Protein AF-A0A0G0WUF1-F1 (afdb_monomer_lite)

Structure (mmCIF, N/CA/C/O backbone):
data_AF-A0A0G0WUF1-F1
#
_entry.id   AF-A0A0G0WUF1-F1
#
loop_
_atom_site.group_PDB
_atom_site.id
_atom_site.type_symbol
_atom_site.label_atom_id
_atom_site.label_alt_id
_atom_site.label_comp_id
_atom_site.label_asym_id
_atom_site.label_entity_id
_atom_site.label_seq_id
_atom_site.pdbx_PDB_ins_code
_atom_site.Cartn_x
_atom_site.Cartn_y
_atom_site.Cartn_z
_atom_site.occupancy
_atom_site.B_iso_or_equiv
_atom_site.auth_seq_id
_atom_site.auth_comp_id
_atom_site.auth_asym_id
_atom_site.auth_atom_id
_atom_site.pdbx_PDB_model_num
ATOM 1 N N . MET A 1 1 ? 27.846 25.240 -10.742 1.00 52.69 1 MET A N 1
ATOM 2 C CA . MET A 1 1 ? 27.500 23.969 -10.067 1.00 52.69 1 MET A CA 1
ATOM 3 C C . MET A 1 1 ? 26.987 24.187 -8.635 1.00 52.69 1 MET A C 1
ATOM 5 O O . MET A 1 1 ? 26.148 23.406 -8.226 1.00 52.69 1 MET A O 1
ATOM 9 N N . GLU A 1 2 ? 27.349 25.268 -7.922 1.00 64.12 2 GLU A N 1
ATOM 10 C CA . GLU A 1 2 ? 26.807 25.575 -6.571 1.00 64.12 2 GLU A CA 1
ATOM 11 C C . GLU A 1 2 ? 25.323 26.032 -6.559 1.00 64.12 2 GLU A C 1
ATOM 13 O O . GLU A 1 2 ? 24.550 25.656 -5.683 1.00 64.12 2 GLU A O 1
ATOM 18 N N . TYR A 1 3 ? 24.881 26.794 -7.573 1.00 59.00 3 TYR A N 1
ATOM 19 C CA . TYR A 1 3 ? 23.532 27.395 -7.611 1.00 59.00 3 TYR A CA 1
ATOM 20 C C . TYR A 1 3 ? 22.374 26.385 -7.738 1.00 59.00 3 TYR A C 1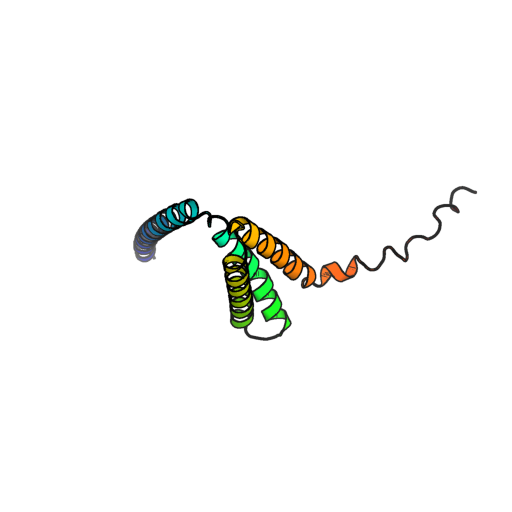
ATOM 22 O O . TYR A 1 3 ? 21.286 26.643 -7.230 1.00 59.00 3 TYR A O 1
ATOM 30 N N . LEU A 1 4 ? 22.585 25.223 -8.373 1.00 62.00 4 LEU A N 1
ATOM 31 C CA . LEU A 1 4 ? 21.535 24.197 -8.498 1.00 62.00 4 LEU A CA 1
ATOM 32 C C . LEU A 1 4 ? 21.308 23.422 -7.187 1.00 62.00 4 LEU A C 1
ATOM 34 O O . LEU A 1 4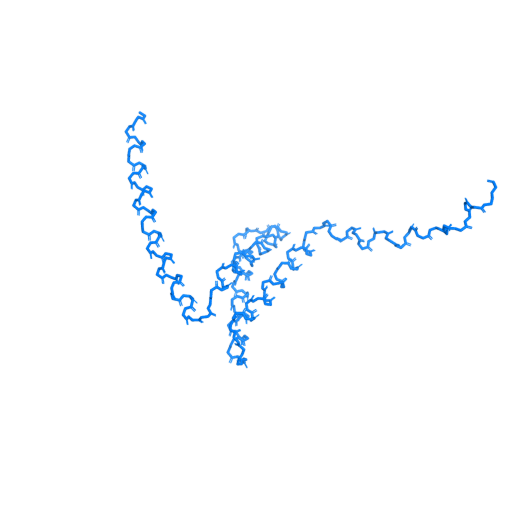 ? 20.199 22.943 -6.940 1.00 62.00 4 LEU A O 1
ATOM 38 N N . SER A 1 5 ? 22.327 23.332 -6.324 1.00 63.44 5 SER A N 1
ATOM 39 C CA . SER A 1 5 ? 22.229 22.648 -5.027 1.00 63.44 5 SER A CA 1
ATOM 40 C C . SER A 1 5 ? 21.363 23.439 -4.038 1.00 63.44 5 SER A C 1
ATOM 42 O O . SER A 1 5 ? 20.485 22.875 -3.383 1.00 63.44 5 SER A O 1
ATOM 44 N N . GLN A 1 6 ? 21.511 24.771 -4.011 1.00 67.56 6 GLN A N 1
ATOM 45 C CA . GLN A 1 6 ? 20.740 25.638 -3.114 1.00 67.56 6 GLN A CA 1
ATOM 46 C C . GLN A 1 6 ? 19.232 25.629 -3.433 1.00 67.56 6 GLN A C 1
ATOM 48 O O . GLN A 1 6 ? 18.412 25.560 -2.516 1.00 67.56 6 GLN A O 1
ATOM 53 N N . SER A 1 7 ? 18.847 25.617 -4.718 1.00 73.38 7 SER A N 1
ATOM 54 C CA . SER A 1 7 ? 17.436 25.478 -5.121 1.00 73.38 7 SER A CA 1
ATOM 55 C C . SER A 1 7 ? 16.869 24.088 -4.811 1.00 73.38 7 SER A C 1
ATOM 57 O O . SER A 1 7 ? 15.729 23.980 -4.360 1.00 73.38 7 SER A O 1
ATOM 59 N N . SER A 1 8 ? 17.662 23.027 -4.997 1.00 80.06 8 SER A N 1
ATOM 60 C CA . SER A 1 8 ? 17.234 21.644 -4.730 1.00 80.06 8 SER A CA 1
ATOM 61 C C . SER A 1 8 ? 17.000 21.381 -3.240 1.00 80.06 8 SER A C 1
ATOM 63 O O . SER A 1 8 ? 16.074 20.650 -2.881 1.00 80.06 8 SER A O 1
ATOM 65 N N . PHE A 1 9 ? 17.792 22.011 -2.366 1.00 84.06 9 PHE A N 1
ATOM 66 C CA . PHE A 1 9 ? 17.621 21.911 -0.918 1.00 84.06 9 PHE A CA 1
ATOM 67 C C . PHE A 1 9 ? 16.297 22.531 -0.456 1.00 84.06 9 PHE A C 1
ATOM 69 O O . PHE A 1 9 ? 15.528 21.877 0.245 1.00 84.06 9 PHE A O 1
ATOM 76 N N . ILE A 1 10 ? 15.982 23.752 -0.909 1.00 87.12 10 ILE A N 1
ATOM 77 C CA . ILE A 1 10 ? 14.723 24.435 -0.565 1.00 87.12 10 ILE A CA 1
ATOM 78 C C . ILE A 1 10 ? 13.518 23.650 -1.101 1.00 87.12 10 ILE A C 1
ATOM 80 O O . ILE A 1 10 ? 12.551 23.446 -0.370 1.00 87.12 10 ILE A O 1
ATOM 84 N N . LEU A 1 11 ? 13.586 23.157 -2.343 1.00 88.31 11 LEU A N 1
ATOM 85 C CA . LEU A 1 11 ? 12.525 22.334 -2.931 1.00 88.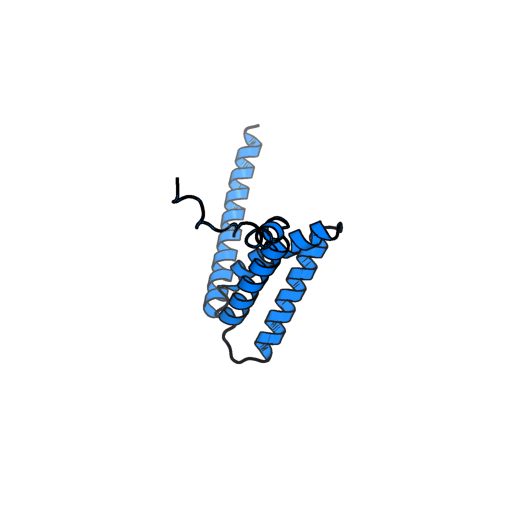31 11 LEU A CA 1
ATOM 86 C C . LEU A 1 11 ? 12.301 21.040 -2.141 1.00 88.31 11 LEU A C 1
ATOM 88 O O . LEU A 1 11 ? 11.160 20.712 -1.834 1.00 88.31 11 LEU A O 1
ATOM 92 N N . SER A 1 12 ? 13.369 20.338 -1.757 1.00 90.94 12 SER A N 1
ATOM 93 C CA . SER A 1 12 ? 13.264 19.109 -0.956 1.00 90.94 12 SER A CA 1
ATOM 94 C C . SER A 1 12 ? 12.653 19.376 0.419 1.00 90.94 12 SER A C 1
ATOM 96 O O . SER A 1 12 ? 11.848 18.582 0.901 1.00 90.94 12 SER A O 1
ATOM 98 N N . LEU A 1 13 ? 12.989 20.515 1.030 1.00 91.69 13 LEU A N 1
ATOM 99 C CA . LEU A 1 13 ? 12.462 20.926 2.330 1.00 91.69 13 LEU A CA 1
ATOM 100 C C . LEU A 1 13 ? 10.969 21.271 2.241 1.00 91.69 13 LEU A C 1
ATOM 102 O O . LEU A 1 13 ? 10.187 20.815 3.071 1.00 91.69 13 LEU A O 1
ATOM 106 N N . VAL A 1 14 ? 10.556 21.991 1.192 1.00 94.31 14 VAL A N 1
ATOM 107 C CA . VAL A 1 14 ? 9.145 22.299 0.903 1.00 94.31 14 VAL A CA 1
ATOM 108 C C . VAL A 1 14 ? 8.350 21.022 0.617 1.00 94.31 14 VAL A C 1
ATOM 110 O O . VAL A 1 14 ? 7.294 20.818 1.215 1.00 94.31 14 VAL A O 1
ATOM 113 N N . VAL A 1 15 ? 8.868 20.131 -0.234 1.00 95.62 15 VAL A N 1
ATOM 114 C CA . VAL A 1 15 ? 8.231 18.842 -0.551 1.00 95.62 15 VAL A CA 1
ATOM 115 C C . VAL A 1 15 ? 8.120 17.966 0.694 1.00 95.62 15 VAL A C 1
ATOM 117 O O . VAL A 1 15 ? 7.055 17.411 0.938 1.00 95.62 15 VAL A O 1
ATOM 120 N N . GLY A 1 16 ? 9.163 17.881 1.522 1.00 94.94 16 GLY A N 1
ATOM 121 C CA . GLY A 1 16 ? 9.121 17.138 2.782 1.00 94.94 16 GLY A CA 1
ATOM 122 C C . GLY A 1 16 ? 8.059 17.670 3.746 1.00 94.94 16 GLY A C 1
ATOM 123 O O . GLY A 1 16 ? 7.341 16.884 4.361 1.00 94.94 16 GLY A O 1
ATOM 124 N N . LEU A 1 17 ? 7.896 18.994 3.826 1.00 95.94 17 LEU A N 1
ATOM 125 C CA . LEU A 1 17 ? 6.872 19.634 4.657 1.00 95.94 17 LEU A CA 1
ATOM 126 C C . LEU A 1 17 ? 5.453 19.346 4.140 1.00 95.94 17 LEU A C 1
ATOM 128 O O . LEU A 1 17 ? 4.572 18.991 4.922 1.00 95.94 17 LEU A O 1
ATOM 132 N N . LEU A 1 18 ? 5.246 19.435 2.823 1.00 96.31 18 LEU A N 1
ATOM 133 C CA . LEU A 1 18 ? 3.976 19.114 2.158 1.00 96.31 18 LEU A CA 1
ATOM 134 C C . LEU A 1 18 ? 3.606 17.632 2.303 1.00 96.31 18 LEU A C 1
ATOM 136 O O . LEU A 1 18 ? 2.477 17.309 2.673 1.00 96.31 18 LEU A O 1
ATOM 140 N N . VAL A 1 19 ? 4.556 16.730 2.045 1.00 95.94 19 VAL A N 1
ATOM 141 C CA . VAL A 1 19 ? 4.362 15.278 2.168 1.00 95.94 19 VAL A CA 1
ATOM 142 C C . VAL A 1 19 ? 4.140 14.892 3.626 1.00 95.94 19 VAL A C 1
ATOM 144 O O . VAL A 1 19 ? 3.239 14.109 3.903 1.00 95.94 19 VAL A O 1
ATOM 147 N N . GLY A 1 20 ? 4.897 15.464 4.565 1.00 96.12 20 GLY A N 1
ATOM 148 C CA . GLY A 1 20 ? 4.717 15.230 5.998 1.00 96.12 20 GLY A CA 1
ATOM 149 C C . GLY A 1 20 ? 3.345 15.688 6.496 1.00 96.12 20 GLY A C 1
ATOM 150 O O . GLY A 1 20 ? 2.667 14.938 7.199 1.00 96.12 20 GLY A O 1
ATOM 151 N N . ALA A 1 21 ? 2.891 16.873 6.076 1.00 96.38 21 ALA A N 1
ATOM 152 C CA . ALA A 1 21 ? 1.551 17.365 6.389 1.00 9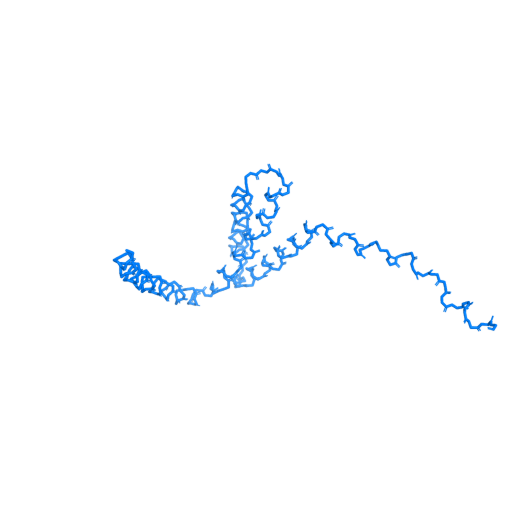6.38 21 ALA A CA 1
ATOM 153 C C . ALA A 1 21 ? 0.457 16.446 5.815 1.00 96.38 21 ALA A C 1
ATOM 155 O O . ALA A 1 21 ? -0.474 16.075 6.531 1.00 96.38 21 ALA A O 1
ATOM 156 N N . ALA A 1 22 ? 0.591 16.022 4.554 1.00 95.69 22 ALA A N 1
ATOM 157 C CA . ALA A 1 22 ? -0.351 15.103 3.918 1.00 95.69 22 ALA A CA 1
ATOM 158 C C . ALA A 1 22 ? -0.364 13.719 4.593 1.00 95.69 22 ALA A C 1
ATOM 160 O O . ALA A 1 22 ? -1.434 13.187 4.888 1.00 95.69 22 ALA A O 1
ATOM 161 N N . ALA A 1 23 ? 0.810 13.155 4.884 1.00 91.81 23 ALA A N 1
ATOM 162 C CA . ALA A 1 23 ? 0.959 11.853 5.525 1.00 91.81 23 ALA A CA 1
ATOM 163 C C . ALA A 1 23 ? 0.418 11.855 6.961 1.00 91.81 23 ALA A C 1
ATOM 165 O O . ALA A 1 23 ? -0.264 10.910 7.351 1.00 91.81 23 ALA A O 1
ATOM 166 N N . GLY A 1 24 ? 0.654 12.921 7.731 1.00 93.69 24 GLY A N 1
ATOM 167 C CA . GLY A 1 24 ? 0.092 13.069 9.075 1.00 93.69 24 GLY A CA 1
ATOM 168 C C . GLY A 1 24 ? -1.436 13.160 9.065 1.00 93.69 24 GLY A C 1
ATOM 169 O O . GLY A 1 24 ? -2.105 12.519 9.879 1.00 93.69 24 GLY A O 1
ATOM 170 N N . LEU A 1 25 ? -2.002 13.904 8.109 1.00 94.19 25 LEU A N 1
ATOM 171 C CA . LEU A 1 25 ? -3.449 14.085 7.990 1.00 94.19 25 LEU A CA 1
ATOM 172 C C . LEU A 1 25 ? -4.150 12.800 7.525 1.00 94.19 25 LEU A C 1
ATOM 174 O O . LEU A 1 25 ? -5.145 12.391 8.127 1.00 94.19 25 LEU A O 1
ATOM 178 N N . LEU A 1 26 ? -3.591 12.118 6.519 1.00 89.19 26 LEU A N 1
ATOM 179 C CA . LEU A 1 26 ? -4.063 10.806 6.067 1.00 89.19 26 LEU A CA 1
ATOM 180 C C . LEU A 1 26 ? -3.901 9.740 7.156 1.00 89.19 26 LEU A C 1
ATOM 182 O O . LEU A 1 26 ? -4.842 8.993 7.412 1.00 89.19 26 LEU A O 1
ATOM 186 N N . GLY A 1 27 ? -2.756 9.702 7.841 1.00 88.06 27 GLY A N 1
ATOM 187 C CA . GLY A 1 27 ? -2.481 8.751 8.917 1.00 88.06 27 GLY A CA 1
ATOM 188 C C . GLY A 1 27 ? -3.472 8.878 10.074 1.00 88.06 27 GLY A C 1
ATOM 189 O O . GLY A 1 27 ? -4.060 7.880 10.490 1.00 88.06 27 GLY A O 1
ATOM 190 N N . SER A 1 28 ? -3.741 10.103 10.535 1.00 91.19 28 SER A N 1
ATOM 191 C CA . SER A 1 28 ? -4.743 10.365 11.580 1.00 91.19 28 SER A CA 1
ATOM 192 C C . SER A 1 28 ? -6.143 9.878 11.171 1.00 91.19 28 SER A C 1
ATOM 194 O O . SER A 1 28 ? -6.823 9.185 11.934 1.00 91.19 28 SER A O 1
ATOM 196 N N . PHE A 1 29 ? -6.547 10.141 9.923 1.00 87.06 29 PHE A N 1
ATOM 197 C CA . PHE A 1 29 ? -7.816 9.651 9.374 1.00 87.06 29 PHE A CA 1
ATOM 198 C C . PHE A 1 29 ? -7.879 8.119 9.278 1.00 87.06 29 PHE A C 1
ATOM 200 O O . PHE A 1 29 ? -8.912 7.516 9.586 1.00 87.06 29 PHE A O 1
ATOM 207 N N . MET A 1 30 ? -6.786 7.479 8.855 1.00 85.25 30 MET A N 1
ATOM 208 C CA . MET A 1 30 ? -6.702 6.023 8.705 1.00 85.25 30 MET A CA 1
ATOM 209 C C . MET A 1 30 ? -6.788 5.297 10.049 1.00 85.2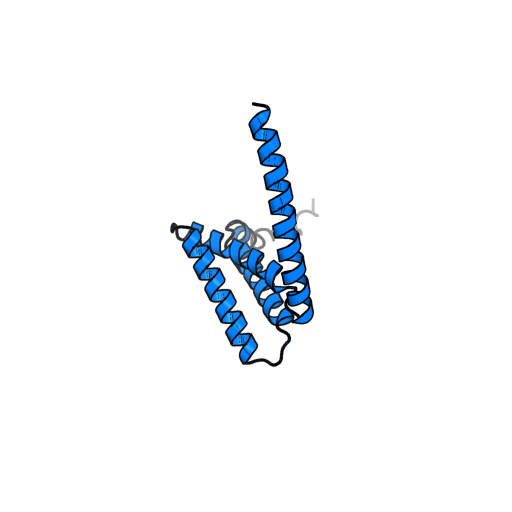5 30 MET A C 1
ATOM 211 O O . MET A 1 30 ? -7.456 4.262 10.132 1.00 85.25 30 MET A O 1
ATOM 215 N N . VAL A 1 31 ? -6.176 5.842 11.104 1.00 86.50 31 VAL A N 1
ATOM 216 C CA . VAL A 1 31 ? -6.277 5.293 12.467 1.00 86.50 31 VAL A CA 1
ATOM 217 C C . VAL A 1 31 ? -7.716 5.383 12.976 1.00 86.50 31 VAL A C 1
ATOM 219 O O . VAL A 1 31 ? -8.256 4.395 13.475 1.00 86.50 31 VAL A O 1
ATOM 222 N N . LEU A 1 32 ? -8.378 6.529 12.784 1.00 83.50 32 LEU A N 1
ATOM 223 C CA . LEU A 1 32 ? -9.741 6.745 13.277 1.00 83.50 32 LEU A CA 1
ATOM 224 C C . LEU A 1 32 ? -10.765 5.799 12.628 1.00 83.50 32 LEU A C 1
ATOM 226 O O . LEU A 1 32 ? -11.716 5.363 13.276 1.00 83.50 32 LEU A O 1
ATOM 230 N N . LYS A 1 33 ? -10.556 5.443 11.355 1.00 77.19 33 LYS A N 1
ATOM 231 C CA . LYS A 1 33 ? -11.415 4.510 10.614 1.00 77.19 33 LYS A CA 1
ATOM 232 C C . LYS A 1 33 ? -11.037 3.029 10.751 1.00 77.19 33 LYS A C 1
ATOM 234 O O . LYS A 1 33 ? -11.661 2.219 10.068 1.00 77.19 33 LYS A O 1
ATOM 239 N N . ARG A 1 34 ? -10.063 2.657 11.598 1.00 79.12 34 ARG A N 1
ATOM 240 C CA . ARG A 1 34 ? -9.541 1.272 11.673 1.00 79.12 34 ARG A CA 1
ATOM 241 C C . ARG A 1 34 ? -9.117 0.751 10.289 1.00 79.12 34 ARG A C 1
ATOM 243 O O . ARG A 1 34 ? -9.527 -0.314 9.838 1.00 79.12 34 ARG A O 1
ATOM 250 N N . MET A 1 35 ? -8.375 1.574 9.548 1.00 80.50 35 MET A N 1
ATOM 251 C CA . MET A 1 35 ? -7.835 1.255 8.217 1.00 80.50 35 MET A CA 1
ATOM 252 C C . MET A 1 35 ? -6.315 1.440 8.156 1.00 80.50 35 MET A C 1
ATOM 254 O O . MET A 1 35 ? -5.740 1.525 7.072 1.00 80.50 35 MET A O 1
ATOM 258 N N . SER A 1 36 ? -5.643 1.470 9.310 1.00 82.69 36 SER A N 1
ATOM 259 C CA . SER A 1 36 ? -4.190 1.669 9.396 1.00 82.69 36 SER A CA 1
ATOM 260 C C . SER A 1 36 ? -3.392 0.619 8.610 1.00 82.69 36 SER A C 1
ATOM 262 O O . SER A 1 36 ? -2.313 0.919 8.113 1.00 82.69 36 SER A O 1
ATOM 264 N N . LEU A 1 37 ? -3.930 -0.597 8.472 1.00 82.19 37 LEU A N 1
ATOM 265 C CA . LEU A 1 37 ? -3.263 -1.742 7.840 1.00 82.19 37 LEU A CA 1
ATOM 266 C C . LEU A 1 37 ? -3.382 -1.764 6.304 1.00 82.19 37 LEU A C 1
ATOM 268 O O . LEU A 1 37 ? -2.694 -2.529 5.636 1.00 82.19 37 LEU A O 1
ATOM 272 N N . VAL A 1 38 ? -4.247 -0.921 5.728 1.00 84.06 38 VAL A N 1
ATOM 273 C CA . VAL A 1 38 ? -4.523 -0.901 4.281 1.00 84.06 38 VAL A CA 1
ATOM 274 C C . VAL A 1 38 ? -3.312 -0.419 3.482 1.00 84.06 38 VAL A C 1
ATOM 276 O O . VAL A 1 38 ? -3.019 -0.978 2.430 1.00 84.06 38 VAL A O 1
ATOM 279 N N . GLY A 1 39 ? -2.591 0.592 3.979 1.00 84.56 39 GLY A N 1
ATOM 280 C CA . GLY A 1 39 ? -1.426 1.151 3.280 1.00 84.56 39 GLY A CA 1
ATOM 281 C C . GLY A 1 39 ? -0.274 0.151 3.139 1.00 84.56 39 GLY A C 1
ATOM 282 O O . GLY A 1 39 ? 0.325 0.041 2.069 1.00 84.56 39 GLY A O 1
ATOM 283 N N . ASP A 1 40 ? -0.019 -0.623 4.194 1.00 86.50 40 ASP A N 1
ATOM 284 C CA . ASP A 1 40 ? 0.979 -1.695 4.190 1.00 86.50 40 ASP A CA 1
ATOM 285 C C . ASP A 1 40 ? 0.558 -2.827 3.240 1.00 86.50 40 ASP A C 1
ATOM 287 O O . ASP A 1 40 ? 1.289 -3.197 2.316 1.00 86.50 40 ASP A O 1
ATOM 291 N N . ALA A 1 41 ? -0.694 -3.279 3.363 1.00 87.75 41 ALA A N 1
ATOM 292 C CA . ALA A 1 41 ? -1.215 -4.364 2.547 1.00 87.75 41 ALA A CA 1
ATOM 293 C C . ALA A 1 41 ? -1.195 -4.061 1.042 1.00 87.75 41 ALA A C 1
ATOM 295 O O . ALA A 1 41 ? -0.803 -4.920 0.254 1.00 87.75 41 ALA A O 1
ATOM 296 N N . LEU A 1 42 ? -1.561 -2.845 0.623 1.00 87.62 42 LEU A N 1
ATOM 297 C CA . LEU A 1 42 ? -1.565 -2.460 -0.794 1.00 87.62 42 LEU A CA 1
ATOM 298 C C . LEU A 1 42 ? -0.176 -2.565 -1.438 1.00 87.62 42 LEU A C 1
ATOM 300 O O . LEU A 1 42 ? -0.065 -3.019 -2.577 1.00 87.62 42 LEU A O 1
ATOM 304 N N . THR A 1 43 ? 0.881 -2.208 -0.707 1.00 89.75 43 THR A N 1
ATOM 305 C CA . THR A 1 43 ? 2.263 -2.291 -1.209 1.00 89.75 43 THR A CA 1
ATOM 306 C C . THR A 1 43 ? 2.664 -3.746 -1.461 1.00 89.75 43 THR A C 1
ATOM 308 O O . THR A 1 43 ? 3.198 -4.082 -2.521 1.00 89.75 43 THR A O 1
ATOM 311 N N . HIS A 1 44 ? 2.324 -4.640 -0.533 1.00 89.25 44 HIS A N 1
ATOM 312 C CA . HIS A 1 44 ? 2.584 -6.076 -0.654 1.00 89.25 44 HIS A CA 1
ATOM 313 C C . HIS A 1 44 ? 1.656 -6.804 -1.631 1.00 89.25 44 HIS A C 1
ATOM 315 O O . HIS A 1 44 ? 1.965 -7.914 -2.058 1.00 89.25 44 HIS A O 1
ATOM 321 N N . VAL A 1 45 ? 0.536 -6.192 -2.007 1.00 88.50 45 VAL A N 1
ATOM 322 C CA . VAL A 1 45 ? -0.335 -6.659 -3.092 1.00 88.50 45 VAL A CA 1
ATOM 323 C C . VAL A 1 45 ? 0.183 -6.222 -4.459 1.00 88.50 45 VAL A C 1
ATOM 325 O O . VAL A 1 45 ? 0.111 -6.987 -5.420 1.00 88.50 45 VAL A O 1
ATOM 328 N N . ALA A 1 46 ? 0.790 -5.041 -4.556 1.00 89.12 46 ALA A N 1
ATOM 329 C CA . ALA A 1 46 ? 1.363 -4.552 -5.806 1.00 89.12 46 ALA A CA 1
ATOM 330 C C . ALA A 1 46 ? 2.569 -5.389 -6.279 1.00 89.12 46 ALA A C 1
ATOM 332 O O . ALA A 1 46 ? 2.661 -5.712 -7.463 1.00 89.12 46 ALA A O 1
ATOM 333 N N . LEU A 1 47 ? 3.472 -5.770 -5.366 1.00 88.06 47 LEU A N 1
ATOM 334 C CA . LEU A 1 47 ? 4.693 -6.537 -5.672 1.00 88.06 47 LEU A CA 1
ATOM 335 C C . LEU A 1 47 ? 4.438 -7.862 -6.430 1.00 88.06 47 LEU A C 1
ATOM 337 O O . LEU A 1 47 ? 5.014 -8.046 -7.506 1.00 88.06 47 LEU A O 1
ATOM 341 N N . PRO A 1 48 ? 3.571 -8.777 -5.952 1.00 85.75 48 PRO A N 1
ATOM 342 C CA . PRO A 1 48 ? 3.251 -10.000 -6.683 1.00 85.75 48 PRO A CA 1
ATOM 343 C C . PRO A 1 48 ? 2.477 -9.728 -7.972 1.00 85.75 48 PRO A C 1
ATOM 345 O O . PRO A 1 48 ? 2.646 -10.475 -8.931 1.00 85.75 48 PRO A O 1
ATOM 348 N N . GLY A 1 49 ? 1.693 -8.647 -8.043 1.00 86.31 49 GLY A N 1
ATOM 349 C CA . GLY A 1 49 ? 1.028 -8.216 -9.276 1.00 86.31 49 GLY A CA 1
ATOM 350 C C . GLY A 1 49 ? 2.013 -7.812 -10.378 1.00 86.31 49 GLY A C 1
ATOM 351 O O . GLY A 1 49 ? 1.846 -8.198 -11.536 1.00 86.31 49 GLY A O 1
ATOM 352 N N . VAL A 1 50 ? 3.083 -7.092 -10.020 1.00 87.44 50 VAL A N 1
ATOM 353 C CA . VAL A 1 50 ? 4.189 -6.778 -10.943 1.00 87.44 50 VAL A CA 1
ATOM 354 C C . VAL A 1 50 ? 4.893 -8.062 -11.389 1.00 87.44 50 VAL A C 1
ATOM 356 O O . VAL A 1 50 ? 5.145 -8.227 -12.582 1.00 87.44 50 VAL A O 1
ATOM 359 N N . ALA A 1 51 ? 5.168 -8.986 -10.461 1.00 84.62 51 ALA A N 1
ATOM 360 C CA . ALA A 1 51 ? 5.800 -10.272 -10.770 1.00 84.62 51 ALA A CA 1
ATOM 361 C C . ALA A 1 51 ? 4.950 -11.119 -11.738 1.00 84.62 51 ALA A C 1
ATOM 363 O O . ALA A 1 51 ? 5.474 -11.664 -12.709 1.00 84.62 51 ALA A O 1
ATOM 364 N N . LEU A 1 52 ? 3.630 -11.153 -11.530 1.00 82.25 52 LEU A N 1
ATOM 365 C CA . LEU A 1 52 ? 2.656 -11.746 -12.451 1.00 82.25 52 LEU A CA 1
ATOM 366 C C . LEU A 1 52 ? 2.718 -11.088 -13.835 1.00 82.25 52 LEU A C 1
ATOM 368 O O . LEU A 1 52 ? 2.797 -11.786 -14.843 1.00 82.25 52 LEU A O 1
ATOM 372 N N . GLY A 1 53 ? 2.733 -9.753 -13.893 1.00 83.06 53 GLY A N 1
ATOM 373 C CA . GLY A 1 53 ? 2.854 -9.010 -15.151 1.00 83.06 53 GLY A CA 1
ATOM 374 C C . GLY A 1 53 ? 4.132 -9.347 -15.924 1.00 83.06 53 GLY A C 1
ATOM 375 O O . GLY A 1 53 ? 4.088 -9.520 -17.142 1.00 83.06 53 GLY A O 1
ATOM 376 N N . PHE A 1 54 ? 5.245 -9.517 -15.208 1.00 81.12 54 PHE A N 1
ATOM 377 C CA . PHE A 1 54 ? 6.527 -9.915 -15.788 1.00 81.12 54 PHE A CA 1
ATOM 378 C C . PHE A 1 54 ? 6.473 -11.327 -16.395 1.00 81.12 54 PHE A C 1
ATOM 380 O O . PHE A 1 54 ? 6.995 -11.554 -17.486 1.00 81.12 54 PHE A O 1
ATOM 387 N N . LEU A 1 55 ? 5.788 -12.263 -15.728 1.00 74.25 55 LEU A N 1
ATOM 388 C CA . LEU A 1 55 ? 5.649 -13.654 -16.174 1.00 74.25 55 LEU A CA 1
ATOM 389 C C . LEU A 1 55 ? 4.818 -13.787 -17.461 1.00 74.25 55 LEU A C 1
ATOM 391 O O . LEU A 1 55 ? 5.128 -14.610 -18.319 1.00 74.25 55 LEU A O 1
ATOM 395 N N . PHE A 1 56 ? 3.789 -12.950 -17.619 1.00 76.38 56 PHE A N 1
ATOM 396 C CA . PHE A 1 56 ? 2.925 -12.928 -18.805 1.00 76.38 56 PHE A CA 1
ATOM 397 C C . PHE A 1 56 ? 3.539 -12.197 -20.017 1.00 76.38 56 PHE A C 1
ATOM 399 O O . PHE A 1 56 ? 2.883 -12.092 -21.052 1.00 76.38 56 PHE A O 1
ATOM 406 N N . ASN A 1 57 ? 4.787 -11.712 -19.917 1.00 69.81 57 ASN A N 1
ATOM 407 C CA . ASN A 1 57 ? 5.489 -10.973 -20.978 1.00 69.81 57 ASN A CA 1
ATOM 408 C C . ASN A 1 57 ? 4.725 -9.719 -21.464 1.00 69.81 57 ASN A C 1
ATOM 410 O O . ASN A 1 57 ? 4.875 -9.277 -22.602 1.00 69.81 57 ASN A O 1
ATOM 414 N N . PHE A 1 58 ? 3.882 -9.144 -20.600 1.00 73.06 58 PHE A N 1
ATOM 415 C CA . PHE A 1 58 ? 3.110 -7.934 -20.878 1.00 73.06 58 PHE A CA 1
ATOM 416 C C . PHE A 1 58 ? 3.679 -6.747 -20.095 1.00 73.06 58 PHE A C 1
ATOM 418 O O . PHE A 1 58 ? 4.543 -6.904 -19.233 1.00 73.06 58 PHE A O 1
ATOM 425 N N . ASN A 1 59 ? 3.205 -5.532 -20.383 1.00 81.31 59 ASN A N 1
ATOM 426 C CA . ASN A 1 59 ? 3.687 -4.343 -19.687 1.00 81.31 59 ASN A CA 1
ATOM 427 C C . ASN A 1 59 ? 3.392 -4.465 -18.169 1.00 81.31 59 ASN A C 1
ATOM 429 O O . ASN A 1 59 ? 2.218 -4.568 -17.790 1.00 81.31 59 ASN A O 1
ATOM 433 N N . PRO A 1 60 ? 4.416 -4.455 -17.292 1.00 80.69 60 PRO A N 1
ATOM 434 C CA . PRO A 1 60 ? 4.271 -4.774 -15.868 1.00 80.69 60 PRO A CA 1
ATOM 435 C C . PRO A 1 60 ? 3.331 -3.815 -15.130 1.00 80.69 60 PRO A C 1
ATOM 437 O O . PRO A 1 60 ? 2.717 -4.198 -14.135 1.00 80.69 60 PRO A O 1
ATOM 440 N N . PHE A 1 61 ? 3.147 -2.600 -15.656 1.00 84.38 61 PHE A N 1
ATOM 441 C CA . PHE A 1 61 ? 2.166 -1.644 -15.145 1.00 84.38 61 PHE A CA 1
ATOM 442 C C . PHE A 1 61 ? 0.735 -2.184 -15.187 1.00 84.38 61 PHE A C 1
ATOM 444 O O . PHE A 1 61 ? -0.010 -2.006 -14.226 1.00 84.38 61 PHE A O 1
ATOM 451 N N . PHE A 1 62 ? 0.351 -2.876 -16.264 1.00 85.31 62 PHE A N 1
ATOM 452 C CA . PHE A 1 62 ? -0.990 -3.453 -16.378 1.00 85.31 62 PHE A CA 1
ATOM 453 C C . PHE A 1 62 ? -1.179 -4.647 -15.440 1.00 85.31 62 PHE A C 1
ATOM 455 O O . PHE A 1 62 ? -2.260 -4.801 -14.877 1.00 85.31 62 PHE A O 1
ATOM 462 N N . GLY A 1 63 ? -0.132 -5.451 -15.222 1.00 85.31 63 GLY A N 1
ATOM 463 C CA . GLY A 1 63 ? -0.161 -6.552 -14.253 1.00 85.31 63 GLY A CA 1
ATOM 464 C C . GLY A 1 63 ? -0.343 -6.053 -12.819 1.00 85.31 63 GLY A C 1
ATOM 465 O O . GLY A 1 63 ? -1.232 -6.518 -12.106 1.00 85.31 63 GLY A O 1
ATOM 466 N N . ALA A 1 64 ? 0.430 -5.034 -12.433 1.00 86.44 64 ALA A N 1
ATOM 467 C CA . ALA A 1 64 ? 0.309 -4.389 -11.130 1.00 86.44 64 ALA A CA 1
ATOM 468 C C . ALA A 1 64 ? -1.081 -3.779 -10.928 1.00 86.44 64 ALA A C 1
ATOM 470 O O . ALA A 1 64 ? -1.744 -4.061 -9.932 1.00 86.44 64 ALA A O 1
ATOM 471 N N . PHE A 1 65 ? -1.546 -2.983 -11.895 1.00 88.44 65 PHE A N 1
ATOM 472 C CA . PHE A 1 65 ? -2.836 -2.307 -11.813 1.00 88.44 65 PHE A CA 1
ATOM 473 C C . PHE A 1 65 ? -4.006 -3.296 -11.774 1.00 88.44 65 PHE A C 1
ATOM 475 O O . PHE A 1 65 ? -4.907 -3.146 -10.951 1.00 88.44 65 PHE A O 1
ATOM 482 N N . GLY A 1 66 ? -3.975 -4.332 -12.617 1.00 89.31 66 GLY A N 1
ATOM 483 C CA . GLY A 1 66 ? -5.011 -5.361 -12.662 1.00 89.31 66 GLY A CA 1
ATOM 484 C C . GLY A 1 66 ? -5.114 -6.138 -11.352 1.00 89.31 66 GLY A C 1
ATOM 485 O O . GLY A 1 66 ? -6.210 -6.284 -10.812 1.00 89.31 66 GLY A O 1
ATOM 486 N N . PHE A 1 67 ? -3.982 -6.580 -10.800 1.00 88.31 67 PHE A N 1
ATOM 487 C CA . PHE A 1 67 ? -3.966 -7.319 -9.537 1.00 88.31 67 PHE A CA 1
ATOM 488 C C . PHE A 1 67 ? -4.399 -6.442 -8.353 1.00 88.31 67 PHE A C 1
ATOM 490 O O . PHE A 1 67 ? -5.196 -6.876 -7.520 1.00 88.31 67 PHE A O 1
ATOM 497 N N . LEU A 1 68 ? -3.948 -5.182 -8.317 1.00 88.62 68 LEU A N 1
ATOM 498 C CA . LEU A 1 68 ? -4.341 -4.215 -7.291 1.00 88.62 68 LEU A CA 1
ATOM 499 C C . LEU A 1 68 ? -5.850 -3.927 -7.337 1.00 88.62 68 LEU A C 1
ATOM 501 O O . LEU A 1 68 ? -6.520 -3.973 -6.307 1.00 88.62 68 LEU A O 1
ATOM 505 N N . ALA A 1 69 ? -6.400 -3.678 -8.529 1.00 90.88 69 ALA A N 1
ATOM 506 C CA . ALA A 1 69 ? -7.826 -3.422 -8.717 1.00 90.88 69 ALA A CA 1
ATOM 507 C C . ALA A 1 69 ? -8.677 -4.624 -8.285 1.00 90.88 69 ALA A C 1
ATOM 509 O O . ALA A 1 69 ? -9.693 -4.455 -7.609 1.00 90.88 69 ALA A O 1
ATOM 510 N N . LEU A 1 70 ? -8.240 -5.838 -8.625 1.00 90.19 70 LEU A N 1
ATOM 511 C CA . LEU A 1 70 ? -8.928 -7.075 -8.265 1.00 90.19 70 LEU A CA 1
ATOM 512 C C . LEU A 1 70 ? -8.915 -7.297 -6.745 1.00 90.19 70 LEU A C 1
ATOM 514 O O . LEU A 1 70 ? -9.955 -7.610 -6.165 1.00 90.19 70 LEU A O 1
ATOM 518 N N . ALA A 1 71 ? -7.781 -7.053 -6.083 1.00 87.50 71 ALA A N 1
ATOM 519 C CA . ALA A 1 71 ? -7.672 -7.139 -4.629 1.00 87.50 71 ALA A CA 1
ATOM 520 C C . ALA A 1 71 ? -8.556 -6.106 -3.911 1.00 87.50 71 ALA A C 1
ATOM 522 O O . ALA A 1 71 ? -9.277 -6.459 -2.978 1.00 87.50 71 ALA A O 1
ATOM 523 N N . VAL A 1 72 ? -8.562 -4.847 -4.365 1.00 88.19 72 VAL A N 1
ATOM 524 C CA . VAL A 1 72 ? -9.410 -3.790 -3.787 1.00 88.19 72 VAL A CA 1
ATOM 525 C C . VAL A 1 72 ? -10.895 -4.108 -3.969 1.00 88.19 72 VAL A C 1
ATOM 527 O O . VAL A 1 72 ? -11.664 -3.985 -3.016 1.00 88.19 72 VAL A O 1
ATOM 530 N N . LEU A 1 73 ? -11.302 -4.568 -5.157 1.00 89.50 73 LEU A N 1
ATOM 531 C CA . LEU A 1 73 ? -12.680 -4.994 -5.420 1.00 89.50 73 LEU A CA 1
ATOM 532 C C . LEU A 1 73 ? -13.100 -6.158 -4.522 1.00 89.50 73 LEU A C 1
ATOM 534 O O . LEU A 1 73 ? -14.221 -6.167 -4.013 1.00 89.50 73 LEU A O 1
ATOM 538 N N . ALA A 1 74 ? -12.206 -7.125 -4.312 1.00 86.81 74 ALA A N 1
ATOM 539 C CA . ALA A 1 74 ? -12.464 -8.246 -3.426 1.00 86.81 74 ALA A CA 1
ATOM 540 C C . ALA A 1 74 ? -12.628 -7.769 -1.973 1.00 86.81 74 ALA A C 1
ATOM 542 O O . ALA A 1 74 ? -13.641 -8.075 -1.348 1.00 86.81 74 ALA A O 1
ATOM 543 N N . ILE A 1 75 ? -11.715 -6.938 -1.458 1.00 85.56 75 ILE A N 1
ATOM 544 C CA . ILE A 1 75 ? -11.825 -6.363 -0.106 1.00 85.56 75 ILE A CA 1
ATOM 545 C C . ILE A 1 75 ? -13.141 -5.593 0.055 1.00 85.56 75 ILE A C 1
ATOM 547 O O . ILE A 1 75 ? -13.827 -5.769 1.061 1.00 85.56 75 ILE A O 1
ATOM 551 N N . TRP A 1 76 ? -13.524 -4.785 -0.937 1.00 85.75 76 TRP A N 1
ATOM 552 C CA . TRP A 1 76 ? -14.774 -4.026 -0.907 1.00 85.75 76 TRP A CA 1
ATOM 553 C C . TRP A 1 76 ? -16.005 -4.943 -0.852 1.00 85.75 76 TRP A C 1
ATOM 555 O O . TRP A 1 76 ? -16.843 -4.790 0.035 1.00 85.75 76 TRP A O 1
ATOM 565 N N . ARG A 1 77 ? -16.071 -5.965 -1.717 1.00 85.50 77 ARG A N 1
ATOM 566 C CA . ARG A 1 77 ? -17.173 -6.944 -1.727 1.00 85.50 77 ARG A CA 1
ATOM 567 C C . ARG A 1 77 ? -17.289 -7.730 -0.423 1.00 85.50 77 ARG A C 1
ATOM 569 O O . ARG A 1 77 ? -18.402 -7.927 0.062 1.00 85.50 77 ARG A O 1
ATOM 576 N N . ILE A 1 78 ? -16.169 -8.192 0.140 1.00 82.56 78 ILE A N 1
ATOM 577 C CA . ILE A 1 78 ? -16.181 -8.918 1.418 1.00 82.56 78 ILE A CA 1
ATOM 578 C C . ILE A 1 78 ? -16.563 -7.968 2.568 1.00 82.56 78 ILE A C 1
ATOM 580 O O . ILE A 1 78 ? -17.327 -8.358 3.455 1.00 82.56 78 ILE A O 1
ATOM 584 N N . GLY A 1 79 ? -16.093 -6.719 2.531 1.00 78.12 79 GLY A N 1
ATOM 585 C CA . GLY A 1 79 ? -16.392 -5.701 3.538 1.00 78.12 79 GLY A CA 1
ATOM 586 C C . GLY A 1 79 ? -17.870 -5.311 3.617 1.00 78.12 79 GLY A C 1
ATOM 587 O O . GLY A 1 79 ? -18.355 -5.021 4.705 1.00 78.12 79 GLY A O 1
ATOM 588 N N . GLU A 1 80 ? -18.611 -5.349 2.506 1.00 75.38 80 GLU A N 1
ATOM 589 C CA . GLU A 1 80 ? -20.054 -5.061 2.512 1.00 75.38 80 GLU A CA 1
ATOM 590 C C . GLU A 1 80 ? -20.903 -6.219 3.058 1.00 75.38 80 GLU A C 1
ATOM 592 O O . GLU A 1 80 ? -21.941 -5.988 3.678 1.00 75.38 80 GLU A O 1
ATOM 597 N N . THR A 1 81 ? -20.475 -7.470 2.855 1.00 73.88 81 THR A N 1
ATOM 598 C CA . THR A 1 81 ? -21.267 -8.647 3.251 1.00 73.88 81 THR A CA 1
ATOM 599 C C . THR A 1 81 ? -20.981 -9.146 4.670 1.00 73.88 81 THR A C 1
ATOM 601 O O . THR A 1 81 ? -21.792 -9.901 5.210 1.00 73.88 81 THR A O 1
ATOM 604 N N . THR A 1 82 ? -19.856 -8.767 5.290 1.00 67.50 82 THR A N 1
ATOM 605 C CA . THR A 1 82 ? -19.472 -9.244 6.633 1.00 67.50 82 THR A CA 1
ATOM 606 C C . THR A 1 82 ? -19.377 -8.113 7.657 1.00 67.50 82 THR A C 1
ATOM 608 O O . THR A 1 82 ? -18.798 -7.070 7.399 1.00 67.50 82 THR A O 1
ATOM 611 N N . ARG A 1 83 ? -19.879 -8.337 8.884 1.00 72.00 83 ARG A N 1
ATOM 612 C CA . ARG A 1 83 ? -19.712 -7.418 10.038 1.00 72.00 83 ARG A CA 1
ATOM 613 C C . ARG A 1 83 ? -18.292 -7.443 10.641 1.00 72.00 83 ARG A C 1
ATOM 615 O O . ARG A 1 83 ? -18.108 -7.079 11.801 1.00 72.00 83 ARG A O 1
ATOM 622 N N . LEU A 1 84 ? -17.306 -7.945 9.901 1.00 77.00 84 LEU A N 1
ATOM 623 C CA . LEU A 1 84 ? -15.931 -8.090 10.373 1.00 77.00 84 LEU A CA 1
ATOM 624 C C . LEU A 1 84 ? -15.178 -6.760 10.226 1.00 77.00 84 LEU A C 1
ATOM 626 O O . LEU A 1 84 ? -15.455 -6.001 9.297 1.00 77.00 84 LEU A O 1
ATOM 630 N N . PRO A 1 85 ? -14.217 -6.460 11.116 1.00 80.00 85 PRO A N 1
ATOM 631 C CA . PRO A 1 85 ? -13.381 -5.279 10.967 1.00 80.00 85 PRO A CA 1
ATOM 632 C C . PRO A 1 85 ? -12.553 -5.378 9.681 1.00 80.00 85 PRO A C 1
ATOM 634 O O . PRO A 1 85 ? -11.935 -6.407 9.396 1.00 80.00 85 PRO A O 1
ATOM 637 N N . THR A 1 86 ? -12.509 -4.280 8.925 1.00 80.31 86 THR A N 1
ATOM 638 C CA . THR A 1 86 ? -11.788 -4.175 7.647 1.00 80.31 86 THR A CA 1
ATOM 639 C C . THR A 1 86 ? -10.321 -4.596 7.769 1.00 80.31 86 THR A C 1
ATOM 641 O O . THR A 1 86 ? -9.780 -5.213 6.857 1.00 80.31 86 THR A O 1
ATOM 644 N N . GLU A 1 87 ? -9.696 -4.349 8.922 1.00 82.81 87 GLU A N 1
ATOM 645 C CA . GLU A 1 87 ? -8.313 -4.735 9.240 1.00 82.81 87 GLU A CA 1
ATOM 646 C C . GLU A 1 87 ? -8.073 -6.246 9.101 1.00 82.81 87 GLU A C 1
ATOM 648 O O . GLU A 1 87 ? -7.045 -6.659 8.569 1.00 82.81 87 GLU A O 1
ATOM 653 N N . THR A 1 88 ? -9.035 -7.080 9.514 1.00 86.81 88 THR A N 1
ATOM 654 C CA . THR A 1 88 ? -8.918 -8.543 9.416 1.00 86.81 88 THR A CA 1
ATOM 655 C C . THR A 1 88 ? -9.012 -9.012 7.972 1.00 86.81 88 THR A C 1
ATOM 657 O O . THR A 1 88 ? -8.218 -9.847 7.547 1.00 86.81 88 THR A O 1
ATOM 660 N N . ILE A 1 89 ? -9.947 -8.454 7.200 1.00 86.94 89 ILE A N 1
ATOM 661 C CA . ILE A 1 89 ? -10.110 -8.785 5.779 1.00 86.94 89 ILE A CA 1
ATOM 662 C C . ILE A 1 89 ? -8.817 -8.438 5.035 1.00 86.94 89 ILE A C 1
ATOM 664 O O . ILE A 1 89 ? -8.252 -9.275 4.335 1.00 86.94 89 ILE A O 1
ATOM 668 N N . VAL A 1 90 ? -8.303 -7.229 5.256 1.00 87.69 90 VAL A N 1
ATOM 669 C CA . VAL A 1 90 ? -7.056 -6.739 4.658 1.00 87.69 90 VAL A CA 1
ATOM 670 C C . VAL A 1 90 ? -5.864 -7.625 5.040 1.00 87.69 90 VAL A C 1
ATOM 672 O O . VAL A 1 90 ? -5.074 -7.978 4.166 1.00 87.69 90 VAL A O 1
ATOM 675 N N . GLY A 1 91 ? -5.762 -8.055 6.302 1.00 88.38 91 GLY A N 1
ATOM 676 C CA . GLY A 1 91 ? -4.711 -8.972 6.759 1.00 88.38 91 GLY A CA 1
ATOM 677 C C . GLY A 1 91 ? -4.753 -10.351 6.085 1.00 88.38 91 GLY A C 1
ATOM 678 O O . GLY A 1 91 ? -3.707 -10.909 5.751 1.00 88.38 91 GLY A O 1
ATOM 679 N N . ILE A 1 92 ? -5.947 -10.888 5.813 1.00 88.50 92 ILE A N 1
ATOM 680 C CA . ILE A 1 92 ? -6.103 -12.145 5.062 1.00 88.50 92 ILE A CA 1
ATOM 681 C C . ILE A 1 92 ? -5.618 -11.962 3.619 1.00 88.50 92 ILE A C 1
ATOM 683 O O . ILE A 1 92 ? -4.835 -12.773 3.126 1.00 88.50 92 ILE A O 1
ATOM 687 N N . PHE A 1 93 ? -6.029 -10.879 2.950 1.00 88.31 93 PHE A N 1
ATOM 688 C CA . PHE A 1 93 ? -5.581 -10.577 1.585 1.00 88.31 93 PHE A CA 1
ATOM 689 C C . PHE A 1 93 ? -4.069 -10.354 1.495 1.00 88.31 93 PHE A C 1
ATOM 691 O O . PHE A 1 93 ? -3.445 -10.805 0.537 1.00 88.31 93 PHE A O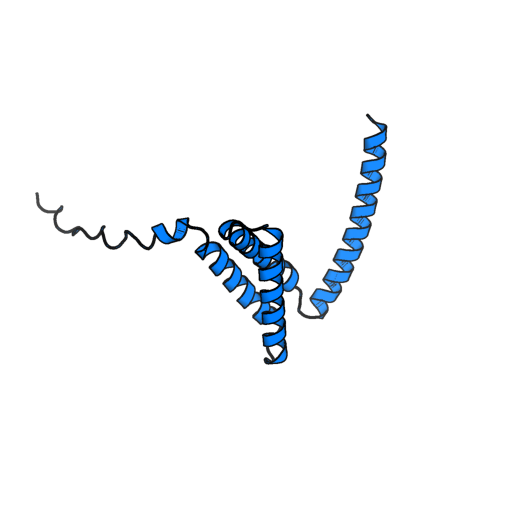 1
ATOM 698 N N . PHE A 1 94 ? -3.470 -9.723 2.502 1.00 87.50 94 PHE A N 1
ATOM 699 C CA . PHE A 1 94 ? -2.023 -9.571 2.616 1.00 87.50 94 PHE A CA 1
ATOM 700 C C . PHE A 1 94 ? -1.297 -10.925 2.648 1.00 87.50 94 PHE A C 1
ATOM 702 O O . PHE A 1 94 ? -0.391 -11.160 1.845 1.00 87.50 94 PHE A O 1
ATOM 709 N N . ALA A 1 95 ? -1.734 -11.845 3.514 1.00 89.38 95 ALA A N 1
ATOM 710 C CA . ALA A 1 95 ? -1.146 -13.181 3.611 1.00 89.38 95 ALA A CA 1
ATOM 711 C C . ALA A 1 95 ? -1.321 -13.986 2.310 1.00 89.38 95 ALA A C 1
ATOM 713 O O . ALA A 1 95 ? -0.379 -14.632 1.849 1.00 89.38 95 ALA A O 1
ATOM 714 N N . LEU A 1 96 ? -2.503 -13.905 1.686 1.00 90.19 96 LEU A N 1
ATOM 715 C CA . LEU A 1 96 ? -2.773 -14.538 0.392 1.00 90.19 96 LEU A CA 1
ATOM 716 C C . LEU A 1 96 ? -1.866 -13.986 -0.708 1.00 90.19 96 LEU A C 1
ATOM 718 O O . LEU A 1 96 ? -1.310 -14.751 -1.488 1.00 90.19 96 LEU A O 1
ATOM 722 N N . SER A 1 97 ? -1.691 -12.669 -0.757 1.00 88.50 97 SER A N 1
ATOM 723 C CA . SER A 1 97 ? -0.848 -12.006 -1.745 1.00 88.50 97 SER A CA 1
ATOM 724 C C . SER A 1 97 ? 0.615 -12.434 -1.642 1.00 88.50 97 SER A C 1
ATOM 726 O O . SER A 1 97 ? 1.238 -12.775 -2.649 1.00 88.50 97 SER A O 1
ATOM 728 N N . LEU A 1 98 ? 1.151 -12.490 -0.419 1.00 86.44 98 LEU A N 1
ATOM 729 C CA . LEU A 1 98 ? 2.494 -13.010 -0.169 1.00 86.44 98 LEU A CA 1
ATOM 730 C C . LEU A 1 98 ? 2.614 -14.476 -0.592 1.00 86.44 98 LEU A C 1
ATOM 732 O O . LEU A 1 98 ? 3.569 -14.831 -1.279 1.00 86.44 98 LEU A O 1
ATOM 736 N N . ALA A 1 99 ? 1.633 -15.313 -0.244 1.00 87.00 99 ALA A N 1
ATOM 737 C CA . ALA A 1 99 ? 1.615 -16.714 -0.653 1.00 87.00 99 ALA A CA 1
ATOM 738 C C . ALA A 1 99 ? 1.602 -16.864 -2.183 1.00 87.00 99 ALA A C 1
ATOM 740 O O . ALA A 1 99 ? 2.366 -17.661 -2.722 1.00 87.00 99 ALA A O 1
ATOM 741 N N . VAL A 1 100 ? 0.792 -16.066 -2.887 1.00 85.75 100 VAL A N 1
ATOM 742 C CA . VAL A 1 100 ? 0.740 -16.040 -4.356 1.00 85.75 100 VAL A CA 1
ATOM 743 C C . VAL A 1 100 ? 2.080 -15.586 -4.942 1.00 85.75 100 VAL A C 1
ATOM 745 O O . VAL A 1 100 ? 2.602 -16.248 -5.835 1.00 85.75 100 VAL A O 1
ATOM 748 N N . GLY A 1 101 ? 2.679 -14.513 -4.420 1.00 84.44 101 GLY A N 1
ATOM 749 C CA . GLY A 1 101 ? 3.990 -14.027 -4.867 1.00 84.44 101 GLY A CA 1
ATOM 750 C C . GLY A 1 101 ? 5.119 -15.042 -4.686 1.00 84.44 101 GLY A C 1
ATOM 751 O O . GLY A 1 101 ? 5.929 -15.243 -5.591 1.00 84.44 101 GLY A O 1
ATOM 752 N N . ILE A 1 102 ? 5.147 -15.725 -3.540 1.00 80.00 102 ILE A N 1
ATOM 753 C CA . ILE A 1 102 ? 6.120 -16.788 -3.258 1.00 80.00 102 ILE A CA 1
ATOM 754 C C . ILE A 1 102 ? 5.873 -17.995 -4.168 1.00 80.00 102 ILE A C 1
ATOM 756 O O . ILE A 1 102 ? 6.826 -18.538 -4.718 1.00 80.00 102 ILE A O 1
ATOM 760 N N . LEU A 1 103 ? 4.614 -18.389 -4.382 1.00 80.06 103 LEU A N 1
ATOM 761 C CA . LEU A 1 103 ? 4.258 -19.512 -5.255 1.00 80.06 103 LEU A CA 1
ATOM 762 C C . LEU A 1 103 ? 4.667 -19.270 -6.716 1.00 80.06 103 LEU A C 1
ATOM 764 O O . LEU A 1 103 ? 5.051 -20.208 -7.411 1.00 80.06 103 LEU A O 1
ATOM 768 N N . LEU A 1 104 ? 4.598 -18.018 -7.173 1.00 74.25 104 LEU A N 1
ATOM 769 C CA . LEU A 1 104 ? 5.041 -17.605 -8.507 1.00 74.25 104 LEU A CA 1
ATOM 770 C C . LEU A 1 104 ? 6.564 -17.548 -8.640 1.00 74.25 104 LEU A C 1
ATOM 772 O O . LEU A 1 104 ? 7.067 -17.569 -9.761 1.00 74.25 104 LEU A O 1
ATOM 776 N N . THR A 1 105 ? 7.297 -17.474 -7.526 1.00 72.31 105 THR A N 1
ATOM 777 C CA . THR A 1 105 ? 8.758 -17.503 -7.543 1.00 72.31 105 THR A CA 1
ATOM 778 C C . THR A 1 105 ? 9.204 -18.940 -7.850 1.00 72.31 105 THR A C 1
ATOM 780 O O . THR A 1 105 ? 9.013 -19.830 -7.016 1.00 72.31 105 THR A O 1
ATOM 783 N N . PRO A 1 106 ? 9.793 -19.205 -9.033 1.00 59.50 106 PRO A N 1
ATOM 784 C CA . PRO A 1 106 ? 9.977 -20.561 -9.565 1.00 59.50 106 PRO A CA 1
ATOM 785 C C . PRO A 1 106 ? 10.937 -21.455 -8.755 1.00 59.50 106 PRO A C 1
ATOM 787 O O . PRO A 1 106 ? 11.020 -22.655 -9.004 1.00 59.50 106 PRO A O 1
ATOM 790 N N . GLU A 1 107 ? 11.605 -20.909 -7.739 1.00 57.62 107 GLU A N 1
ATOM 791 C CA . GLU A 1 107 ? 12.544 -21.615 -6.862 1.00 57.62 107 GLU A CA 1
ATOM 792 C C . GLU A 1 107 ? 11.854 -22.564 -5.853 1.00 57.62 107 GLU A C 1
ATOM 794 O O . GLU A 1 107 ? 12.441 -23.560 -5.425 1.00 57.62 107 GLU A O 1
ATOM 799 N N . PHE A 1 108 ? 10.589 -22.325 -5.476 1.00 49.19 108 PHE A N 1
ATOM 800 C CA . PHE A 1 108 ? 9.917 -23.133 -4.439 1.00 49.19 108 PHE A CA 1
ATOM 801 C C . PHE A 1 108 ? 9.281 -24.431 -4.957 1.00 49.19 108 PHE A C 1
ATOM 803 O O . PHE A 1 108 ? 9.009 -25.344 -4.173 1.00 49.19 108 PHE A O 1
ATOM 810 N N . GLY A 1 109 ? 9.126 -24.575 -6.277 1.00 47.22 109 GLY A N 1
ATOM 811 C CA . GLY A 1 109 ? 8.740 -25.844 -6.905 1.00 47.22 109 GLY A CA 1
ATOM 812 C C . GLY A 1 109 ? 9.839 -26.915 -6.848 1.00 47.22 109 GLY A C 1
ATOM 813 O O . GLY A 1 109 ? 9.549 -28.102 -7.007 1.00 47.22 109 GLY A O 1
ATOM 814 N N . GLY A 1 110 ? 11.089 -26.518 -6.578 1.00 46.34 110 GLY A N 1
ATOM 815 C CA . GLY A 1 110 ? 12.231 -27.425 -6.445 1.00 46.34 110 GLY A CA 1
ATOM 816 C C . GLY A 1 110 ? 12.315 -28.158 -5.100 1.00 46.34 110 GLY A C 1
ATOM 817 O O . GLY A 1 110 ? 12.897 -29.237 -5.038 1.00 46.34 110 GLY A O 1
ATOM 818 N N . LEU A 1 111 ? 11.704 -27.644 -4.021 1.00 48.81 111 LEU A N 1
ATOM 819 C CA . LEU A 1 111 ? 11.792 -28.290 -2.698 1.00 48.81 111 LEU A CA 1
ATOM 820 C C . LEU A 1 111 ? 10.720 -29.353 -2.437 1.00 48.81 111 LEU A C 1
ATOM 822 O O . LEU A 1 111 ? 10.927 -30.225 -1.593 1.00 48.81 111 LEU A O 1
ATOM 826 N N . ALA A 1 112 ? 9.626 -29.366 -3.205 1.00 50.56 112 ALA A N 1
ATOM 827 C CA . ALA A 1 112 ? 8.660 -30.470 -3.178 1.00 50.56 112 ALA A CA 1
ATOM 828 C C . ALA A 1 112 ? 9.152 -31.723 -3.943 1.00 50.56 112 ALA A C 1
ATOM 830 O O . ALA A 1 112 ? 8.506 -32.771 -3.910 1.00 50.56 112 ALA A O 1
ATOM 831 N N . LYS A 1 113 ? 10.316 -31.647 -4.606 1.00 52.47 113 LYS A N 1
ATOM 832 C CA . LYS A 1 113 ? 11.009 -32.768 -5.262 1.00 52.47 113 LYS A CA 1
ATOM 833 C C . LYS A 1 113 ? 12.513 -32.682 -4.956 1.00 52.47 113 LYS A C 1
ATOM 835 O O . LYS A 1 113 ? 13.259 -32.181 -5.790 1.00 52.47 113 LYS A O 1
ATOM 840 N N . PRO A 1 114 ? 12.986 -33.172 -3.786 1.00 51.00 114 PRO A N 1
ATOM 841 C CA . PRO A 1 114 ? 13.499 -34.549 -3.766 1.00 51.00 114 PRO A CA 1
ATOM 842 C C . PRO A 1 114 ? 13.487 -35.259 -2.388 1.00 51.00 114 PRO A C 1
ATOM 844 O O . PRO A 1 114 ? 14.292 -36.164 -2.172 1.00 51.00 114 PRO A O 1
ATOM 847 N N . LEU A 1 115 ? 12.600 -34.929 -1.440 1.00 56.75 115 LEU A N 1
ATOM 848 C CA . LEU A 1 115 ? 12.540 -35.694 -0.172 1.00 56.75 115 LEU A CA 1
ATOM 849 C C . LEU A 1 115 ? 11.977 -37.124 -0.335 1.00 56.75 115 LEU A C 1
ATOM 851 O O . LEU A 1 115 ? 12.155 -37.956 0.549 1.00 56.75 115 LEU A O 1
ATOM 855 N N . GLY A 1 116 ? 11.409 -37.456 -1.500 1.00 53.09 116 GLY A N 1
ATOM 856 C CA . GLY A 1 116 ? 11.014 -38.823 -1.869 1.00 53.09 116 GLY A CA 1
ATOM 857 C C . GLY A 1 116 ? 12.145 -39.725 -2.392 1.00 53.09 116 GLY A C 1
ATOM 858 O O . GLY A 1 116 ? 11.929 -40.923 -2.527 1.00 53.09 116 GLY A O 1
ATOM 859 N N . CYS A 1 117 ? 13.350 -39.197 -2.660 1.00 53.53 117 CYS A N 1
ATOM 860 C CA . CYS A 1 117 ? 14.471 -39.980 -3.221 1.00 53.53 117 CYS A CA 1
ATOM 861 C C . CYS A 1 117 ? 15.705 -40.063 -2.302 1.00 53.53 117 CYS A C 1
ATOM 863 O O . CYS A 1 117 ? 16.776 -40.485 -2.740 1.00 53.53 117 CYS A O 1
ATOM 865 N N . ARG A 1 118 ? 15.579 -39.687 -1.021 1.00 54.06 118 ARG A N 1
ATOM 866 C CA . ARG A 1 118 ? 16.670 -39.762 -0.027 1.00 54.06 118 ARG A CA 1
ATOM 867 C C . ARG A 1 118 ? 16.366 -40.632 1.197 1.00 54.06 118 ARG A C 1
ATOM 869 O O . ARG A 1 118 ? 17.212 -40.704 2.080 1.00 54.06 118 ARG A O 1
ATOM 876 N N . LEU A 1 119 ? 15.262 -41.387 1.207 1.00 52.88 119 LEU A N 1
ATOM 877 C CA . LEU A 1 119 ? 15.146 -42.601 2.030 1.00 52.88 119 LEU A CA 1
ATOM 878 C C . LEU A 1 119 ? 15.754 -43.797 1.277 1.00 52.88 119 LEU A C 1
ATOM 880 O O . LEU A 1 119 ? 15.069 -44.704 0.817 1.00 52.88 119 LEU A O 1
ATOM 884 N N . LYS A 1 120 ? 17.083 -43.792 1.155 1.00 48.56 120 LYS A N 1
ATOM 885 C CA . LYS A 1 120 ? 17.852 -45.040 1.075 1.00 48.56 120 LYS A CA 1
ATOM 886 C C . LYS A 1 120 ? 18.079 -45.466 2.532 1.00 48.56 120 LYS A C 1
ATOM 888 O O . LYS A 1 120 ? 18.429 -44.596 3.330 1.00 48.56 120 LYS A O 1
ATOM 893 N N . PRO A 1 121 ? 17.822 -46.727 2.914 1.00 49.41 121 PRO A N 1
ATOM 894 C CA . PRO A 1 121 ? 17.720 -47.120 4.313 1.00 49.41 121 PRO A CA 1
ATOM 895 C C . PRO A 1 121 ? 19.032 -46.835 5.043 1.00 49.41 121 PRO A C 1
ATOM 897 O O . PRO A 1 121 ? 20.058 -47.471 4.800 1.00 49.41 121 PRO A O 1
ATOM 900 N N . LEU A 1 122 ? 18.975 -45.888 5.977 1.00 58.50 122 LEU A N 1
ATOM 901 C CA . LEU A 1 122 ? 20.000 -45.629 6.982 1.00 58.50 122 LEU A CA 1
ATOM 902 C C . LEU A 1 122 ? 19.914 -46.725 8.066 1.00 58.50 122 LEU A C 1
ATOM 904 O O . LEU A 1 122 ? 19.669 -46.455 9.231 1.00 58.50 122 LEU A O 1
ATOM 908 N N . SER A 1 123 ? 20.024 -47.986 7.636 1.00 54.38 123 SER A N 1
ATOM 909 C CA . SER A 1 123 ? 20.033 -49.203 8.465 1.00 54.38 123 SER A CA 1
ATOM 910 C C . SER A 1 123 ? 21.045 -50.243 7.945 1.00 54.38 123 SER A C 1
ATOM 912 O O . SER A 1 123 ? 21.066 -51.370 8.427 1.00 54.38 123 SER A O 1
ATOM 914 N N . ALA A 1 124 ? 21.884 -49.894 6.961 1.00 56.12 124 ALA A N 1
ATOM 915 C CA . ALA A 1 124 ? 22.858 -50.810 6.351 1.00 56.12 124 ALA A CA 1
ATOM 916 C C . ALA A 1 124 ? 24.321 -50.329 6.458 1.00 56.12 124 ALA A C 1
ATOM 918 O O . ALA A 1 124 ? 25.184 -50.850 5.767 1.00 56.12 124 ALA A O 1
ATOM 919 N N . SER A 1 125 ? 24.612 -49.342 7.316 1.00 53.41 125 SER A N 1
ATOM 920 C CA . SER A 1 125 ? 25.980 -48.831 7.539 1.00 53.41 125 SER A CA 1
ATOM 921 C C . SER A 1 125 ? 26.474 -49.023 8.982 1.00 53.41 125 SER A C 1
ATOM 923 O O . SER A 1 125 ? 27.405 -48.345 9.401 1.00 53.41 125 SER A O 1
ATOM 925 N N . PHE A 1 126 ? 25.843 -49.932 9.738 1.00 55.66 126 PHE A N 1
ATOM 926 C CA . PHE A 1 126 ? 26.259 -50.351 11.086 1.00 55.66 126 PHE A CA 1
ATOM 927 C C . PHE A 1 126 ? 26.375 -51.887 11.179 1.00 55.66 126 PHE A C 1
ATOM 929 O O . PHE A 1 126 ? 25.842 -52.536 12.076 1.00 55.66 126 PHE A O 1
ATOM 936 N N . SER A 1 127 ? 27.015 -52.490 10.178 1.00 48.22 127 SER A N 1
ATOM 937 C CA . SER A 1 127 ? 27.536 -53.862 10.230 1.00 48.22 127 SER A CA 1
ATOM 938 C C . SER A 1 127 ? 28.629 -54.024 9.182 1.00 48.22 127 SER A C 1
ATOM 940 O O . SER A 1 127 ? 28.353 -54.487 8.078 1.00 48.22 127 SER A O 1
ATOM 942 N N . LEU A 1 128 ? 29.832 -53.555 9.519 1.00 53.09 128 LEU A N 1
ATOM 943 C CA . LEU A 1 128 ? 31.141 -54.161 9.229 1.00 53.09 128 LEU A CA 1
ATOM 944 C C . LEU A 1 128 ? 32.255 -53.238 9.723 1.00 53.09 128 LEU A C 1
ATOM 946 O O . LEU A 1 128 ? 32.208 -52.035 9.383 1.00 53.09 128 LEU A O 1
#

Secondary structure (DSSP, 8-state):
-HHHHHHHHHHHHHHHHHHHHHHHHHHHHHHHTT-TTHHHHHHHHHHHHHHHHHHTTS-HHHHHHHHHHHHHHHHHHHHHH--S-HHHHHHHHHHHHHHHHHHHSTTGGGTTSSTTS----TTSSS--

pLDDT: mean 78.42, std 14.31, range [46.34, 96.38]

Sequence (128 aa):
MEYLSQSSFILSLVVGLLVGAAAGLLGSFMVLKRMSLVGDALTHVALPGVALGFLFNFNPFFGAFGFLALAVLAIWRIGETTRLPTETIVGIFFALSLAVGILLTPEFGGLAKPLGCRLKPLSASFSL

Foldseek 3Di:
DVVVVVVVVVVVVVVCVVVVVVCVVVCVVCVVLVNNCVVVLLVLQLVLQLLVCVVVVHDSVCSSVVSSVVLVVVLVVVVVVDPDRSNVSSVVSSVVSNVSSVVSPVVVVPVVPDPVPPPPPPPPPPDD

Radius of gyration: 23.92 Å; chains: 1; bounding box: 52×82×34 Å